Protein 3R4A (pdb70)

Solvent-accessible surface area: 7017 Å² total; per-residue (Å²): 95,89,54,26,48,8,61,114,58,0,22,59,5,50,143,62,0,12,41,6,41,168,70,0,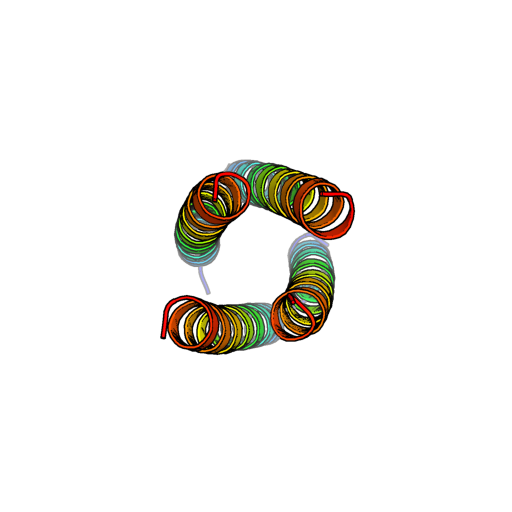58,72,29,223,87,75,49,48,25,0,128,122,30,6,44,23,0,100,145,28,13,46,30,0,102,190,31,12,60,40,27,153,153,99,67,91,60,23,32,1,53,107,56,0,19,54,4,50,134,79,0,25,58,11,36,165,75,0,12,59,52,92,133,122,64,89,47,50,22,0,95,116,26,4,42,31,1,94,152,35,7,53,32,0,146,192,50,10,64,47,38,178,183

Sequence (117 aa):
GELAAIKQELAAIKKELAAIKWELAAIKGELAAIKQELAAIKKELAAIKWELAAIKQGGELAAIKQELAAIKKELAAIKWELAAIKQGGELAAIKQELAAIKKELAAIKWELAAIKQ

Secondary structure (DSSP, 8-state):
-HHHHHHHHHHHHHHHHHHHHHHHHT--/-HHHHHHHHHHHHHHHHHHHHHHHHHHHH-/--HHHHHHHHHHHHHHHHHHHHHHHHHH--/--HHHHHHHHHHHHHHHHHHHHHHHHHH-

Structure (mmCIF, N/CA/C/O backbone):
data_3R4A
#
_entry.id   3R4A
#
_cell.length_a   44.730
_cell.length_b   50.900
_cell.length_c   103.060
_cell.angle_alpha   90.000
_cell.angle_beta   90.000
_cell.angle_gamma   90.000
#
_symmetry.space_group_name_H-M   'I 2 2 2'
#
loop_
_entity.id
_entity.type
_entity.pdbx_description
1 polymer 'coiled coil helix CC-tet'
2 water water
#
loop_
_atom_site.group_PDB
_atom_site.id
_atom_site.type_symbol
_atom_site.label_atom_id
_atom_site.label_alt_id
_atom_site.label_comp_id
_atom_site.label_asym_id
_atom_site.label_entity_id
_atom_site.label_seq_id
_atom_site.pdbx_PDB_ins_code
_atom_site.Cartn_x
_atom_site.Cartn_y
_atom_site.Cartn_z
_atom_site.occupancy
_atom_site.B_iso_or_equiv
_atom_site.auth_seq_id
_atom_site.auth_comp_id
_atom_site.auth_asym_id
_atom_site.auth_atom_id
_atom_site.pdbx_PDB_model_num
ATOM 1 N N . GLY A 1 2 ? 3.795 -44.908 -14.360 1.00 32.19 1 GLY A N 1
ATOM 2 C CA . GLY A 1 2 ? 2.954 -44.599 -13.201 1.00 33.46 1 GLY A CA 1
ATOM 3 C C . GLY A 1 2 ? 1.929 -43.495 -13.449 1.00 30.71 1 GLY A C 1
ATOM 4 O O . GLY A 1 2 ? 1.791 -42.541 -12.666 1.00 23.28 1 GLY A O 1
ATOM 5 N N . GLU A 1 3 ? 1.180 -43.647 -14.534 1.00 23.57 2 GLU A N 1
ATOM 6 C CA . GLU A 1 3 ? 0.307 -42.585 -15.035 1.00 28.53 2 GLU A CA 1
ATOM 7 C C . GLU A 1 3 ? -0.864 -42.244 -14.126 1.00 24.31 2 GLU A C 1
ATOM 8 O O . GLU A 1 3 ? -1.252 -41.083 -14.037 1.00 25.77 2 GLU A O 1
ATOM 14 N N . LEU A 1 4 ? -1.458 -43.249 -13.493 1.00 24.20 3 LEU A N 1
ATOM 15 C CA . LEU A 1 4 ? -2.651 -43.008 -12.686 1.00 26.94 3 LEU A CA 1
ATOM 16 C C . LEU A 1 4 ? -2.297 -42.126 -11.505 1.00 22.69 3 LEU A C 1
ATOM 17 O O . LE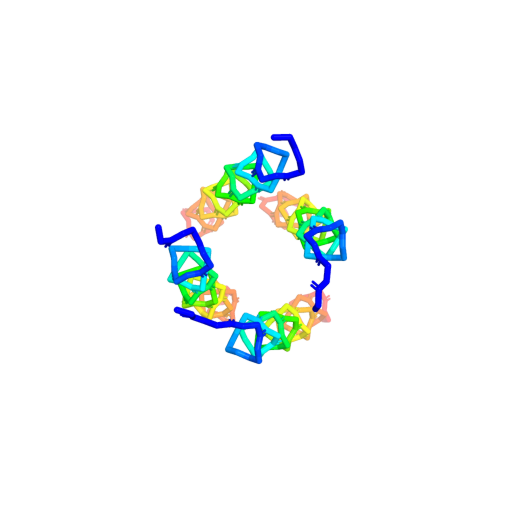U A 1 4 ? -3.011 -41.167 -11.201 1.00 22.09 3 LEU A O 1
ATOM 22 N N . ALA A 1 5 ? -1.195 -42.461 -10.839 1.00 26.07 4 ALA A N 1
ATOM 23 C CA . ALA A 1 5 ? -0.708 -41.662 -9.719 1.00 26.19 4 ALA A CA 1
ATOM 24 C C . ALA A 1 5 ? -0.443 -40.219 -10.156 1.00 21.94 4 ALA A C 1
ATOM 25 O O . ALA A 1 5 ? -0.769 -39.273 -9.427 1.00 20.29 4 ALA A O 1
ATOM 27 N N . ALA A 1 6 ? 0.141 -40.056 -11.347 1.00 20.77 5 ALA A N 1
ATOM 28 C CA . ALA A 1 6 ? 0.493 -38.732 -11.860 1.00 22.97 5 ALA A CA 1
ATOM 29 C C . ALA A 1 6 ? -0.752 -37.912 -12.157 1.00 20.47 5 ALA A C 1
ATOM 30 O O . ALA A 1 6 ? -0.813 -36.717 -11.857 1.00 23.05 5 ALA A O 1
ATOM 32 N N . ILE A 1 7 ? -1.748 -38.556 -12.749 1.00 20.09 6 ILE A N 1
ATOM 33 C CA . ILE A 1 7 ? -3.031 -37.907 -12.964 1.00 20.66 6 ILE A CA 1
ATOM 34 C C . ILE A 1 7 ? -3.634 -37.510 -11.602 1.00 17.40 6 ILE A C 1
ATOM 35 O O . ILE A 1 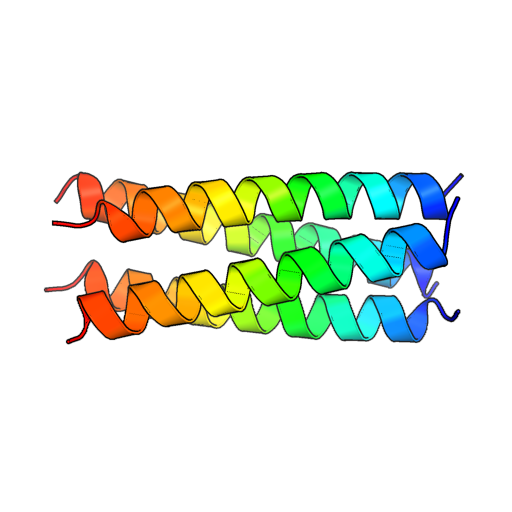7 ? -4.077 -36.382 -11.423 1.00 19.88 6 ILE A O 1
ATOM 40 N N . LYS A 1 8 ? -3.635 -38.428 -10.642 1.00 18.93 7 LYS A N 1
ATOM 41 C CA . LYS A 1 8 ? -4.152 -38.122 -9.302 1.00 19.16 7 LYS A CA 1
ATOM 42 C C . LYS A 1 8 ? -3.497 -36.855 -8.735 1.00 21.05 7 LYS A C 1
ATOM 43 O O . LYS A 1 8 ? -4.182 -35.962 -8.237 1.00 19.65 7 LYS A O 1
ATOM 49 N N . GLN A 1 9 ? -2.170 -36.778 -8.819 1.00 20.88 8 GLN A N 1
ATOM 50 C CA . GLN A 1 9 ? -1.435 -35.604 -8.336 1.00 21.86 8 GLN A CA 1
ATOM 51 C C . GLN A 1 9 ? -1.777 -34.323 -9.101 1.00 20.38 8 GLN A C 1
ATOM 52 O O . GLN A 1 9 ? -1.890 -33.254 -8.508 1.00 22.09 8 GLN A O 1
ATOM 58 N N . GLU A 1 10 ? -1.932 -34.419 -10.418 1.00 22.76 9 GLU A N 1
ATOM 59 C CA . GLU A 1 10 ? -2.335 -33.248 -11.192 1.00 22.84 9 GLU A CA 1
ATOM 60 C C . GLU A 1 10 ? -3.712 -32.763 -10.706 1.00 19.43 9 GLU A C 1
ATOM 61 O O . GLU A 1 10 ? -3.952 -31.565 -10.547 1.00 18.59 9 GLU A O 1
ATOM 67 N N . LEU A 1 11 ? -4.601 -33.707 -10.439 1.00 15.96 10 LEU A N 1
ATOM 68 C CA . LEU A 1 11 ? -5.959 -33.364 -10.018 1.00 19.51 10 LEU A CA 1
ATOM 69 C C . LEU A 1 11 ? -5.968 -32.702 -8.640 1.00 20.91 10 LEU A C 1
ATOM 70 O O . LEU A 1 11 ? -6.697 -31.723 -8.412 1.00 18.65 10 LEU A O 1
ATOM 75 N N . ALA A 1 12 ? -5.151 -33.224 -7.729 1.00 21.35 11 ALA A N 1
ATOM 76 C CA . ALA A 1 12 ? -5.066 -32.666 -6.380 1.00 20.01 11 ALA A CA 1
ATOM 77 C C . ALA A 1 12 ? -4.611 -31.207 -6.435 1.00 19.79 11 ALA A C 1
ATOM 78 O O . ALA A 1 12 ? -5.110 -30.356 -5.688 1.00 20.35 11 ALA A O 1
ATOM 80 N N . ALA A 1 13 ? -3.659 -30.925 -7.321 1.00 16.22 12 ALA A N 1
ATOM 81 C CA . ALA A 1 13 ? -3.137 -29.573 -7.479 1.00 22.91 12 ALA A CA 1
ATOM 82 C C . ALA A 1 13 ? -4.181 -28.633 -8.086 1.00 20.17 12 ALA A C 1
ATOM 83 O O . ALA A 1 13 ? -4.266 -27.456 -7.727 1.00 19.10 12 ALA A O 1
ATOM 85 N N . ILE A 1 14 ? -4.955 -29.154 -9.027 1.00 18.60 13 ILE A N 1
ATOM 86 C CA . ILE A 1 14 ? -6.042 -28.391 -9.638 1.00 18.66 13 ILE A CA 1
ATOM 87 C C . ILE A 1 14 ? -7.104 -28.082 -8.582 1.00 20.46 13 ILE A C 1
ATOM 88 O O . ILE A 1 14 ? -7.633 -26.968 -8.512 1.00 18.75 13 ILE A O 1
ATOM 93 N N . LYS A 1 15 ? -7.395 -29.076 -7.751 1.00 18.10 14 LYS A N 1
ATOM 94 C CA . LYS A 1 15 ? -8.300 -28.911 -6.617 1.00 16.84 14 LYS A CA 1
ATOM 95 C C . LYS A 1 15 ? -7.851 -27.759 -5.714 1.00 18.09 14 LYS A C 1
ATOM 96 O O . LYS A 1 15 ? -8.631 -26.861 -5.404 1.00 20.73 14 LYS A O 1
ATOM 102 N N . LYS A 1 16 ? -6.589 -27.778 -5.301 1.00 16.90 15 LYS A N 1
ATOM 103 C CA . LYS A 1 16 ? -6.059 -26.735 -4.418 1.00 17.64 15 LYS A CA 1
ATOM 104 C C . LYS A 1 16 ? -6.068 -25.341 -5.047 1.00 22.71 15 LYS A C 1
ATOM 105 O O . LYS A 1 16 ? -6.240 -24.347 -4.343 1.00 21.53 15 LYS A O 1
ATOM 111 N N . GLU A 1 17 ? -5.878 -25.270 -6.363 1.00 20.61 16 GLU A N 1
ATOM 112 C CA . GLU A 1 17 ? -5.929 -23.997 -7.079 1.00 23.32 16 GLU A CA 1
ATOM 113 C C . GLU A 1 17 ? -7.354 -23.476 -7.145 1.00 21.72 16 GLU A C 1
ATOM 114 O O . GLU A 1 17 ? -7.583 -22.267 -7.090 1.00 25.12 16 GLU A O 1
ATOM 120 N N . LEU A 1 18 ? -8.317 -24.384 -7.277 1.00 19.58 17 LEU A N 1
ATOM 121 C CA . LEU A 1 18 ? -9.719 -23.980 -7.290 1.00 21.04 17 LEU A CA 1
ATOM 122 C C . LEU A 1 18 ? -10.149 -23.396 -5.949 1.00 19.60 17 LEU A C 1
ATOM 123 O O . LEU A 1 18 ? -10.912 -22.429 -5.906 1.00 20.07 17 LEU A O 1
ATOM 128 N N . ALA A 1 19 ? -9.674 -23.996 -4.859 1.00 19.08 18 ALA A N 1
ATOM 129 C CA . ALA A 1 19 ? -9.973 -23.475 -3.532 1.00 19.80 18 ALA A CA 1
ATOM 130 C C . ALA A 1 19 ? -9.364 -22.076 -3.379 1.00 18.78 18 ALA A C 1
ATOM 131 O O . ALA A 1 19 ? -9.969 -21.192 -2.775 1.00 21.13 18 ALA A O 1
ATOM 133 N N . ALA A 1 20 ? -8.186 -21.860 -3.952 1.00 17.88 19 ALA A N 1
ATOM 134 C CA . ALA A 1 20 ? -7.511 -20.569 -3.796 1.00 21.45 19 ALA A CA 1
ATOM 135 C C . ALA A 1 20 ? -8.227 -19.480 -4.588 1.00 23.88 19 ALA A C 1
ATOM 136 O O . ALA A 1 20 ? -8.332 -18.323 -4.146 1.00 20.67 19 ALA A O 1
ATOM 138 N N . ILE A 1 21 ? -8.719 -19.871 -5.761 1.00 23.45 20 ILE A N 1
ATOM 139 C CA . ILE A 1 21 ? -9.537 -19.018 -6.619 1.00 21.89 20 ILE A CA 1
ATOM 140 C C . ILE A 1 21 ? -10.863 -18.687 -5.959 1.00 23.06 20 ILE A C 1
ATOM 141 O O . ILE A 1 21 ? -11.354 -17.562 -6.063 1.00 24.04 20 ILE A O 1
ATOM 146 N N . LYS A 1 22 ? -11.448 -19.692 -5.308 1.00 23.10 21 LYS A N 1
ATOM 147 C CA . LYS A 1 22 ? -12.691 -19.539 -4.557 1.00 20.00 21 LYS A CA 1
ATOM 148 C C . LYS A 1 22 ? -12.505 -18.524 -3.418 1.00 25.27 21 LYS A C 1
ATOM 149 O O . LYS A 1 22 ? -13.356 -17.667 -3.207 1.00 21.13 21 LYS A O 1
ATOM 155 N N . TRP A 1 23 ? -11.389 -18.619 -2.688 1.00 21.33 22 TRP A N 1
ATOM 156 C CA . TRP A 1 23 ? -11.136 -17.688 -1.588 1.00 23.41 22 TRP A CA 1
ATOM 157 C C . TRP A 1 23 ? -10.952 -16.267 -2.115 1.00 24.71 22 TRP A C 1
ATOM 158 O O . TRP A 1 23 ? -11.456 -15.314 -1.521 1.00 23.27 22 TRP A O 1
ATOM 169 N N . GLU A 1 24 ? -10.226 -16.130 -3.225 1.00 20.60 23 GLU A N 1
ATOM 170 C CA . GLU A 1 24 ? -10.011 -14.821 -3.842 1.00 25.28 23 GLU A CA 1
ATOM 171 C C . GLU A 1 24 ? -11.340 -14.210 -4.268 1.00 29.28 23 GLU A C 1
ATOM 172 O O . GLU A 1 24 ? -11.624 -13.044 -3.979 1.00 31.62 23 GLU A O 1
ATOM 178 N N . LEU A 1 25 ? -12.144 -15.010 -4.963 1.00 31.80 24 LEU A N 1
ATOM 179 C CA . LEU A 1 25 ? -13.485 -14.617 -5.392 1.00 32.48 24 LEU A CA 1
ATOM 180 C C . LEU A 1 25 ? -14.299 -14.018 -4.259 1.00 34.73 24 LEU A C 1
ATOM 181 O O . LEU A 1 25 ? -14.861 -12.928 -4.395 1.00 35.12 24 LEU A O 1
ATOM 186 N N . ALA A 1 26 ? -14.365 -14.733 -3.141 1.00 32.34 25 ALA A N 1
ATOM 187 C CA . ALA A 1 26 ? -15.130 -14.273 -1.987 1.00 33.80 25 ALA A CA 1
ATOM 188 C C . ALA A 1 26 ? -14.644 -12.910 -1.470 1.00 32.47 25 ALA A C 1
ATOM 189 O O . ALA A 1 26 ? -15.401 -12.172 -0.837 1.00 37.10 25 ALA A O 1
ATOM 191 N N . ALA A 1 27 ? -13.389 -12.573 -1.751 1.00 35.80 26 ALA A N 1
ATOM 192 C CA . ALA A 1 27 ? -12.804 -11.325 -1.261 1.00 39.15 26 ALA A CA 1
ATOM 193 C C . ALA A 1 27 ? -13.142 -10.130 -2.154 1.00 40.71 26 ALA A C 1
ATOM 194 O O . ALA A 1 27 ? -12.851 -8.989 -1.810 1.00 45.63 26 ALA A O 1
ATOM 196 N N . ILE A 1 28 ? -13.774 -10.401 -3.292 1.00 41.80 27 ILE A N 1
ATOM 197 C CA . ILE A 1 28 ? -14.057 -9.369 -4.292 1.00 43.39 27 ILE A CA 1
ATOM 198 C C . ILE A 1 28 ? -14.989 -8.262 -3.781 1.00 51.03 27 ILE A C 1
ATOM 199 O O . ILE A 1 28 ? -16.096 -8.532 -3.302 1.00 52.03 27 ILE A O 1
ATOM 204 N N . LYS A 1 29 ? -14.509 -7.020 -3.888 1.00 55.35 28 LYS A N 1
ATOM 205 C CA . LYS A 1 29 ? -15.175 -5.822 -3.357 1.00 56.71 28 LYS A CA 1
ATOM 206 C C . LYS A 1 29 ? -15.273 -5.823 -1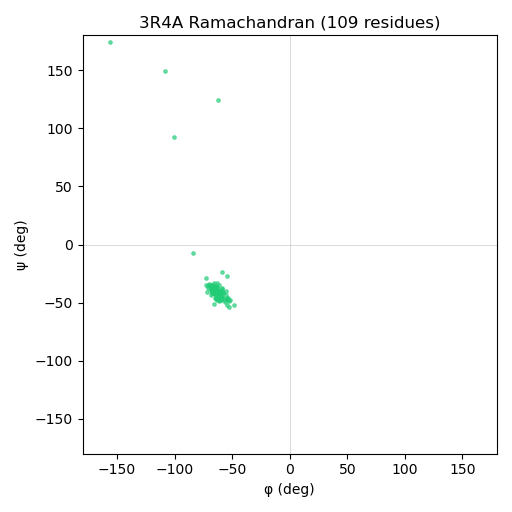.823 1.00 63.81 28 LYS A C 1
ATOM 207 O O . LYS A 1 29 ? -14.318 -5.468 -1.120 1.00 53.80 28 LYS A O 1
ATOM 213 N N . GLY B 1 2 ? -2.807 -42.484 -26.041 1.00 31.64 1 GLY B N 1
ATOM 214 C CA . GLY B 1 2 ? -4.108 -42.616 -26.693 1.00 33.63 1 GLY B CA 1
ATOM 215 C C . GLY B 1 2 ? -5.174 -41.841 -25.928 1.00 32.87 1 GLY B C 1
ATOM 216 O O . GLY B 1 2 ? -5.280 -40.623 -26.068 1.00 30.84 1 GLY B O 1
ATOM 217 N N . GLU B 1 3 ? -5.966 -42.542 -25.119 1.00 33.61 2 GLU B N 1
ATOM 218 C CA . GLU B 1 3 ? -6.836 -41.874 -24.157 1.00 34.02 2 GLU B CA 1
ATOM 219 C C . GLU B 1 3 ? -5.974 -41.118 -23.137 1.00 34.64 2 GLU B C 1
ATOM 220 O O . GLU B 1 3 ? -6.328 -40.023 -22.681 1.00 29.03 2 GLU B O 1
ATOM 226 N N . LEU B 1 4 ? -4.832 -41.707 -22.795 1.00 29.15 3 LEU B N 1
ATOM 227 C CA . LEU B 1 4 ? -3.925 -41.092 -21.836 1.00 32.56 3 LEU B CA 1
ATOM 228 C C . LEU B 1 4 ? -3.446 -39.746 -22.375 1.00 34.71 3 LEU B C 1
ATOM 229 O O . LEU B 1 4 ? -3.419 -38.751 -21.646 1.00 26.75 3 LEU B O 1
ATOM 234 N N . ALA B 1 5 ? -3.102 -39.720 -23.662 1.00 28.71 4 ALA B N 1
ATOM 235 C CA . ALA B 1 5 ? -2.611 -38.505 -24.315 1.00 31.46 4 ALA B CA 1
ATOM 236 C C . ALA B 1 5 ? -3.678 -37.411 -24.384 1.00 30.98 4 ALA B C 1
ATOM 237 O O . ALA B 1 5 ? -3.361 -36.219 -24.327 1.00 33.27 4 ALA B O 1
ATOM 239 N N . ALA B 1 6 ? -4.938 -37.820 -24.525 1.00 30.62 5 ALA B N 1
ATOM 240 C CA . ALA B 1 6 ? -6.055 -36.881 -24.535 1.00 30.59 5 ALA B CA 1
ATOM 241 C C . ALA B 1 6 ? -6.285 -36.310 -23.129 1.00 29.00 5 ALA B C 1
ATOM 242 O O . ALA B 1 6 ? -6.562 -35.117 -22.962 1.00 28.80 5 ALA B O 1
ATOM 244 N N . ILE B 1 7 ? -6.174 -37.175 -22.128 1.00 25.96 6 ILE B N 1
ATOM 245 C CA . ILE B 1 7 ? -6.267 -36.758 -20.727 1.00 29.91 6 ILE B CA 1
ATOM 246 C C . ILE B 1 7 ? -5.267 -35.644 -20.448 1.00 26.39 6 ILE B C 1
ATOM 247 O O . ILE B 1 7 ? -5.614 -34.628 -19.855 1.00 31.78 6 ILE B O 1
ATOM 252 N N . LYS B 1 8 ? -4.031 -35.833 -20.901 1.00 28.57 7 LYS B N 1
ATOM 253 C CA . LYS B 1 8 ? -2.969 -34.846 -20.717 1.00 28.48 7 LYS B CA 1
ATOM 254 C C . LYS B 1 8 ? -3.299 -33.522 -21.395 1.00 30.87 7 LYS B C 1
ATOM 255 O O . LYS B 1 8 ? -2.924 -32.451 -20.900 1.00 31.22 7 LYS B O 1
ATOM 261 N N . GLN B 1 9 ? -3.981 -33.607 -22.538 1.00 29.27 8 GLN B N 1
ATOM 262 C CA . GLN B 1 9 ? -4.417 -32.428 -23.282 1.00 29.48 8 GLN B CA 1
ATOM 263 C C . GLN B 1 9 ? -5.481 -31.654 -22.521 1.00 25.22 8 GLN B C 1
ATOM 264 O O . GLN B 1 9 ? -5.493 -30.422 -22.544 1.00 28.46 8 GLN B O 1
ATOM 270 N N . GLU B 1 10 ? -6.404 -32.377 -21.890 1.00 27.33 9 GLU B N 1
ATOM 271 C CA . GLU B 1 10 ? -7.431 -31.734 -21.067 1.00 29.21 9 GLU B CA 1
ATOM 272 C C . GLU B 1 10 ? -6.791 -31.127 -19.815 1.00 23.96 9 GLU B C 1
ATOM 273 O O . GLU B 1 10 ? -7.123 -30.007 -19.426 1.00 28.83 9 GLU B O 1
ATOM 279 N N . LEU B 1 11 ? -5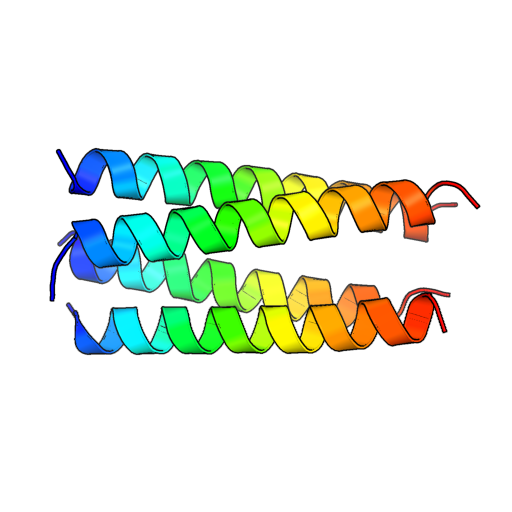.886 -31.868 -19.179 1.00 22.98 10 LEU B N 1
ATOM 280 C CA . LEU B 1 11 ? -5.179 -31.351 -17.998 1.00 24.10 10 LEU B CA 1
ATOM 281 C C . LEU B 1 11 ? -4.490 -30.022 -18.306 1.00 25.92 10 LEU B C 1
ATOM 282 O O . LEU B 1 11 ? -4.590 -29.063 -17.531 1.00 23.79 10 LEU B O 1
ATOM 287 N N . ALA B 1 12 ? -3.807 -29.972 -19.451 1.00 28.91 11 ALA B N 1
ATOM 288 C CA . ALA B 1 12 ? -3.131 -28.761 -19.914 1.00 25.67 11 ALA B CA 1
ATOM 289 C C . ALA B 1 12 ? -4.113 -27.634 -20.215 1.00 26.14 11 ALA B C 1
ATOM 290 O O . ALA B 1 12 ? -3.829 -26.466 -19.933 1.00 26.17 11 ALA B O 1
ATOM 292 N N . ALA B 1 13 ? -5.257 -27.980 -20.807 1.00 26.36 12 ALA B N 1
ATOM 293 C CA . ALA B 1 13 ? -6.273 -26.981 -21.150 1.00 30.32 12 ALA B CA 1
ATOM 294 C C . ALA B 1 13 ? -6.927 -26.417 -19.883 1.00 25.68 12 ALA B C 1
ATOM 295 O O . ALA B 1 13 ? -7.253 -25.229 -19.811 1.00 23.97 12 ALA B O 1
ATOM 297 N N . ILE B 1 14 ? -7.106 -27.272 -18.883 1.00 25.27 13 ILE B N 1
ATOM 298 C CA . ILE B 1 14 ? -7.631 -26.830 -17.596 1.00 25.18 13 ILE B CA 1
ATOM 299 C C . ILE B 1 14 ? -6.680 -25.818 -16.954 1.00 23.49 13 ILE B C 1
ATOM 300 O O . ILE B 1 14 ? -7.110 -24.770 -16.465 1.00 22.38 13 ILE B O 1
ATOM 305 N N . LYS B 1 15 ? -5.383 -26.123 -16.976 1.00 28.65 14 LYS B N 1
ATOM 306 C CA . LYS B 1 15 ? -4.371 -25.203 -16.442 1.00 26.45 14 LYS B CA 1
ATOM 307 C C . LYS B 1 15 ? -4.392 -23.841 -17.136 1.00 24.21 14 LYS B C 1
ATOM 308 O O . LYS B 1 15 ? -4.197 -22.809 -16.487 1.00 23.98 14 LYS B O 1
ATOM 314 N N . LYS B 1 16 ? -4.614 -23.845 -18.450 1.00 23.96 15 LYS B N 1
ATOM 315 C CA . LYS B 1 16 ? -4.768 -22.607 -19.216 1.00 27.70 15 LYS B CA 1
ATOM 316 C C . LYS B 1 16 ? -5.969 -21.802 -18.730 1.00 24.45 15 LYS B C 1
ATOM 317 O O . LYS B 1 16 ? -5.874 -20.581 -18.575 1.00 24.02 15 LYS B O 1
ATOM 323 N N . GLU B 1 17 ? -7.102 -22.471 -18.510 1.00 23.17 16 GLU B N 1
ATOM 324 C CA . GLU B 1 17 ? -8.283 -21.770 -17.991 1.00 21.84 16 GLU B CA 1
ATOM 325 C C . GLU B 1 17 ? -8.012 -21.229 -16.582 1.00 23.09 16 GLU B C 1
ATOM 326 O O . GLU B 1 17 ? -8.412 -20.115 -16.259 1.00 21.16 16 GLU B O 1
ATOM 332 N N . LEU B 1 18 ? -7.334 -22.016 -15.747 1.00 24.32 17 LEU B N 1
ATOM 333 C CA . LEU B 1 18 ? -7.014 -21.565 -14.388 1.00 24.54 17 LEU B CA 1
ATOM 334 C C . LEU B 1 18 ? -6.163 -20.298 -14.406 1.00 24.51 17 LEU B C 1
ATOM 335 O O . LEU B 1 18 ? -6.435 -19.354 -13.660 1.00 22.83 17 LEU B O 1
ATOM 340 N N . ALA B 1 19 ? -5.134 -20.280 -15.257 1.00 22.96 18 ALA B N 1
ATOM 341 C CA . ALA B 1 19 ? -4.288 -19.099 -15.410 1.00 22.67 18 ALA B CA 1
ATOM 342 C C . ALA B 1 19 ? -5.093 -17.891 -15.896 1.00 23.44 18 ALA B C 1
ATOM 343 O O . ALA B 1 19 ? -4.897 -16.769 -15.423 1.00 23.65 18 ALA B O 1
ATOM 345 N N . ALA B 1 20 ? -6.002 -18.129 -16.838 1.00 20.17 19 ALA B N 1
ATOM 346 C CA . ALA B 1 20 ? -6.864 -17.073 -17.355 1.00 26.75 19 ALA B CA 1
ATOM 347 C C . ALA B 1 20 ? -7.672 -16.468 -16.216 1.00 24.71 19 ALA B C 1
ATOM 348 O O . ALA B 1 20 ? -7.792 -15.246 -16.089 1.00 19.41 19 ALA B O 1
ATOM 350 N N . ILE B 1 21 ? -8.217 -17.341 -15.380 1.00 21.25 20 ILE B N 1
ATOM 351 C CA . ILE B 1 21 ? -9.003 -16.915 -14.229 1.00 23.14 20 ILE B CA 1
ATOM 352 C C . ILE B 1 21 ? -8.152 -16.105 -13.243 1.00 20.16 20 ILE B C 1
ATOM 353 O O . ILE B 1 21 ? -8.569 -15.037 -12.787 1.00 20.42 20 ILE B O 1
ATOM 358 N N . LYS B 1 22 ? -6.951 -16.587 -12.939 1.00 23.93 21 LYS B N 1
ATOM 359 C CA . LYS B 1 22 ? -6.046 -15.842 -12.051 1.00 24.55 21 LYS B CA 1
ATOM 360 C C . LYS B 1 22 ? -5.771 -14.444 -12.621 1.00 22.40 21 LYS B C 1
ATOM 361 O O . LYS B 1 22 ? -5.758 -13.450 -11.890 1.00 20.60 21 LYS B O 1
ATOM 367 N N . TRP B 1 23 ? -5.574 -14.358 -13.932 1.00 20.73 22 TRP B N 1
ATOM 368 C CA . TRP B 1 23 ? -5.309 -13.056 -14.549 1.00 21.91 22 TRP B CA 1
ATOM 369 C C . TRP B 1 23 ? -6.534 -12.134 -14.546 1.00 23.67 22 TRP B C 1
ATOM 370 O O . TRP B 1 23 ? -6.392 -10.919 -14.400 1.00 25.68 22 TRP B O 1
ATOM 381 N N . GLU B 1 24 ? -7.736 -12.695 -14.690 1.00 20.16 23 GLU B N 1
ATOM 382 C CA . GLU B 1 24 ? -8.939 -11.870 -14.571 1.00 22.24 23 GLU B CA 1
ATOM 383 C C . GLU B 1 24 ? -9.090 -11.345 -13.142 1.00 21.32 23 GLU B C 1
ATOM 384 O O . GLU B 1 24 ? -9.426 -10.180 -12.940 1.00 22.55 23 GLU B O 1
ATOM 390 N N . LEU B 1 25 ? -8.831 -12.204 -12.152 1.00 24.96 24 LEU B N 1
ATOM 391 C CA . LEU B 1 25 ? -8.932 -11.812 -10.745 1.00 24.24 24 LEU B CA 1
ATOM 392 C C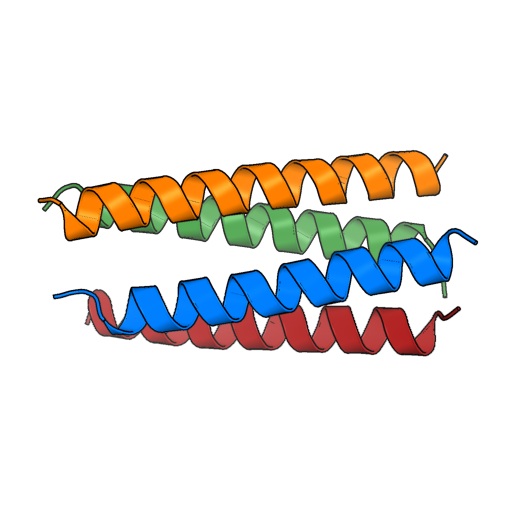 . LEU B 1 25 ? -7.936 -10.719 -10.383 1.00 24.59 24 LEU B C 1
ATOM 393 O O . LEU B 1 25 ? -8.228 -9.841 -9.565 1.00 23.87 24 LEU B O 1
ATOM 398 N N . ALA B 1 26 ? -6.746 -10.792 -10.972 1.00 23.97 25 ALA B N 1
ATOM 399 C CA . ALA B 1 26 ? -5.711 -9.802 -10.702 1.00 24.00 25 ALA B CA 1
ATOM 400 C C . ALA B 1 26 ? -6.114 -8.440 -11.261 1.00 24.96 25 ALA B C 1
ATOM 401 O O . ALA B 1 26 ? -5.901 -7.407 -10.616 1.00 25.10 25 ALA B O 1
ATOM 403 N N . ALA B 1 27 ? -6.710 -8.445 -12.451 1.00 22.72 26 ALA B N 1
ATOM 404 C CA . ALA B 1 27 ? -7.228 -7.219 -13.056 1.00 27.43 26 ALA B CA 1
ATOM 405 C C . ALA B 1 27 ? -8.362 -6.633 -12.218 1.00 32.14 26 ALA B C 1
ATOM 406 O O . ALA B 1 27 ? -8.404 -5.423 -11.970 1.00 31.87 26 ALA B O 1
ATOM 408 N N . ILE B 1 28 ? -9.280 -7.492 -11.784 1.00 28.16 27 ILE B N 1
ATOM 409 C CA . ILE B 1 28 ? -10.410 -7.035 -10.977 1.00 29.56 27 ILE B CA 1
ATOM 410 C C . ILE B 1 28 ? -9.921 -6.372 -9.695 1.00 32.86 27 ILE B C 1
ATOM 411 O O . ILE B 1 28 ? -10.361 -5.279 -9.348 1.00 33.63 27 ILE B O 1
ATOM 416 N N . LYS B 1 29 ? -8.999 -7.031 -9.002 1.00 32.58 28 LYS B N 1
ATOM 417 C CA . LYS B 1 29 ? -8.434 -6.478 -7.780 1.00 33.20 28 LYS B CA 1
ATOM 418 C C . LYS B 1 29 ? -7.773 -5.127 -8.056 1.00 39.89 28 LYS B C 1
ATOM 419 O O . LYS B 1 29 ? -7.849 -4.206 -7.241 1.00 46.76 28 LYS B O 1
ATOM 425 N N . GLN B 1 30 ? -7.140 -5.018 -9.218 1.00 38.13 29 GLN B N 1
ATOM 426 C CA . GLN B 1 30 ? -6.373 -3.834 -9.606 1.00 40.29 29 GLN B CA 1
ATOM 427 C C . GLN B 1 30 ? -7.242 -2.616 -9.948 1.00 45.49 29 GLN B C 1
ATOM 428 O O . GLN B 1 30 ? -6.850 -1.477 -9.694 1.00 48.61 29 GLN B O 1
ATOM 434 N N . GLY B 1 31 ? -8.411 -2.856 -10.540 1.00 44.79 30 GLY B N 1
ATOM 435 C CA . GLY B 1 31 ? -9.343 -1.785 -10.850 1.00 45.78 30 GLY B CA 1
ATOM 436 C C . GLY B 1 31 ? -10.532 -1.738 -9.903 1.00 41.61 30 GLY B C 1
ATOM 437 O O . GLY B 1 31 ? -10.381 -1.828 -8.680 1.00 46.57 30 GLY B O 1
ATOM 438 N N . GLY C 1 2 ? -12.754 -46.142 -13.505 1.00 50.00 1 GLY C N 1
ATOM 439 C CA . GLY C 1 2 ? -12.417 -47.393 -14.160 1.00 52.82 1 GLY C CA 1
ATOM 440 C C . GLY C 1 2 ? -11.812 -47.204 -15.540 1.00 55.39 1 GLY C C 1
ATOM 441 O O . GLY C 1 2 ? -10.803 -47.828 -15.880 1.00 62.26 1 GLY C O 1
ATOM 442 N N . GLU C 1 3 ? -12.427 -46.341 -16.345 1.00 50.29 2 GLU C N 1
ATOM 443 C CA . GLU C 1 3 ? -11.945 -46.102 -17.701 1.00 47.13 2 GLU C CA 1
ATOM 444 C C . GLU C 1 3 ? -11.300 -44.718 -17.843 1.00 44.97 2 GLU C C 1
ATOM 445 O O . GLU C 1 3 ? -11.679 -43.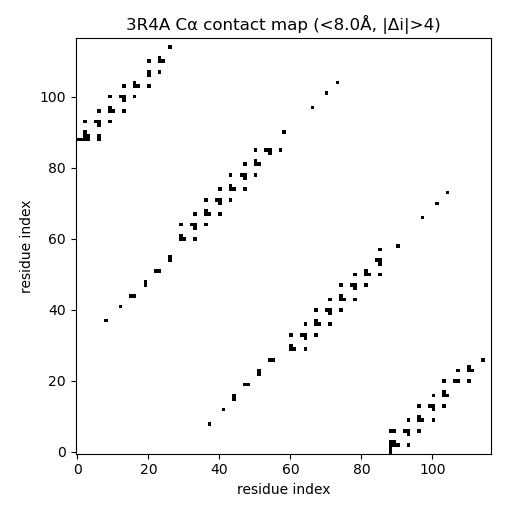756 -17.156 1.00 38.72 2 GLU C O 1
ATOM 451 N N . LEU C 1 4 ? -10.320 -44.635 -18.739 1.00 32.38 3 LEU C N 1
ATOM 452 C CA . LEU C 1 4 ? -9.629 -43.385 -19.019 1.00 37.67 3 LEU C CA 1
ATOM 453 C C . LEU C 1 4 ? -10.528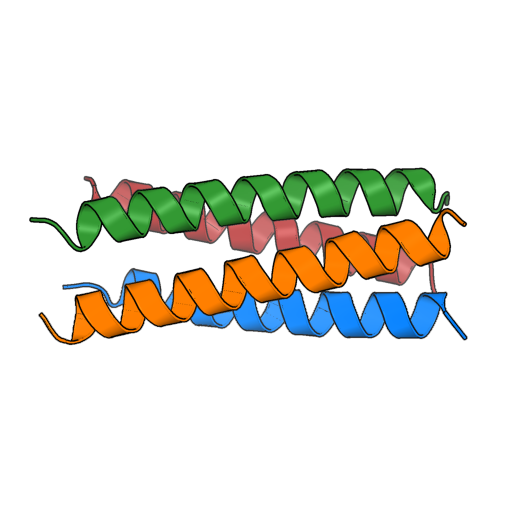 -42.439 -19.800 1.00 36.06 3 LEU C C 1
ATOM 454 O O . LEU C 1 4 ? -10.378 -41.216 -19.711 1.00 34.49 3 LEU C O 1
ATOM 459 N N . ALA C 1 5 ? -11.450 -42.998 -20.582 1.00 34.47 4 ALA C N 1
ATOM 460 C CA . ALA C 1 5 ? -12.381 -42.168 -21.342 1.00 37.42 4 ALA C CA 1
ATOM 461 C C . ALA C 1 5 ? -13.306 -41.402 -20.402 1.00 31.55 4 ALA C C 1
ATOM 462 O O . ALA C 1 5 ? -13.638 -40.253 -20.668 1.00 31.98 4 ALA C O 1
ATOM 464 N N . ALA C 1 6 ? -13.707 -42.037 -19.302 1.00 34.77 5 ALA C N 1
ATOM 465 C CA . ALA C 1 6 ? -14.551 -41.393 -18.287 1.00 36.51 5 ALA C CA 1
ATOM 466 C C . ALA C 1 6 ? -13.841 -40.215 -17.634 1.00 30.08 5 ALA C C 1
ATOM 467 O O . ALA C 1 6 ? -14.411 -39.130 -17.489 1.00 28.59 5 ALA C O 1
ATOM 469 N N . ILE C 1 7 ? -12.595 -40.444 -17.229 1.00 32.43 6 ILE C N 1
ATOM 470 C CA . ILE C 1 7 ? -11.753 -39.383 -16.684 1.00 29.21 6 ILE C CA 1
ATOM 471 C C . ILE C 1 7 ? -11.614 -38.261 -17.701 1.00 27.62 6 ILE C C 1
ATOM 472 O O . ILE C 1 7 ? -11.758 -37.085 -17.360 1.00 22.96 6 ILE C O 1
ATOM 477 N N . LYS C 1 8 ? -11.345 -38.628 -18.957 1.00 28.56 7 LYS C N 1
ATOM 478 C CA . LYS C 1 8 ? -11.176 -37.642 -20.024 1.00 25.66 7 LYS C CA 1
ATOM 479 C C . LYS C 1 8 ? -12.421 -36.769 -20.141 1.00 29.07 7 LYS C C 1
ATOM 480 O O . LYS C 1 8 ? -12.330 -35.533 -20.193 1.00 29.58 7 LYS C O 1
ATOM 486 N N . GLN C 1 9 ? -13.585 -37.416 -20.160 1.00 26.27 8 GLN C N 1
ATOM 487 C CA . GLN C 1 9 ? -14.865 -36.710 -20.235 1.00 29.23 8 GLN C CA 1
ATOM 488 C C . GLN C 1 9 ? -15.087 -35.791 -19.033 1.00 28.41 8 GLN C C 1
ATOM 489 O O . GLN C 1 9 ? -15.521 -34.643 -19.191 1.00 28.64 8 GLN C O 1
ATOM 495 N N . GLU C 1 10 ? -14.789 -36.293 -17.836 1.00 22.05 9 GLU C N 1
ATOM 496 C CA . GLU C 1 10 ? -14.917 -35.473 -16.631 1.00 22.66 9 GLU C CA 1
ATOM 497 C C . GLU C 1 10 ? -14.033 -34.229 -16.731 1.00 22.12 9 GLU C C 1
ATOM 498 O O . GLU C 1 10 ? -14.448 -33.131 -16.366 1.00 22.08 9 GLU C O 1
ATOM 504 N N . LEU C 1 11 ? -12.808 -34.406 -17.228 1.00 23.10 10 LEU C N 1
ATOM 505 C CA . LEU C 1 11 ? -11.865 -33.297 -17.355 1.00 21.45 10 LEU C CA 1
ATOM 506 C C . LEU C 1 11 ? -12.327 -32.287 -18.397 1.00 24.66 10 LEU C C 1
ATOM 507 O O . LEU C 1 11 ? -12.149 -31.083 -18.214 1.00 22.29 10 LEU C O 1
ATOM 512 N N . ALA C 1 12 ? -12.918 -32.778 -19.487 1.00 24.17 11 ALA C N 1
ATOM 513 C CA . ALA C 1 12 ? -13.454 -31.890 -20.519 1.00 28.61 11 ALA C CA 1
ATOM 514 C C . ALA C 1 12 ? -14.596 -31.047 -19.961 1.00 25.07 11 ALA C C 1
ATOM 515 O O . ALA C 1 12 ? -14.725 -29.868 -20.296 1.00 24.94 11 ALA C O 1
ATOM 517 N N . ALA C 1 13 ? -15.420 -31.652 -19.107 1.00 25.55 12 ALA C N 1
ATOM 518 C CA . ALA C 1 13 ? -16.524 -30.924 -18.479 1.00 24.80 12 ALA C CA 1
ATOM 519 C C . ALA C 1 13 ? -15.997 -29.885 -17.497 1.00 23.28 12 ALA C C 1
ATOM 520 O O . ALA C 1 13 ? -16.526 -28.781 -17.400 1.00 25.25 12 ALA C O 1
ATOM 522 N N . ILE C 1 14 ? -14.947 -30.236 -16.769 1.00 23.55 13 ILE C N 1
ATOM 523 C CA . ILE C 1 14 ? -14.338 -29.297 -15.829 1.00 21.61 13 ILE C CA 1
ATOM 524 C C . ILE C 1 14 ? -13.702 -28.117 -16.575 1.00 23.47 13 ILE C C 1
ATOM 525 O O . ILE C 1 14 ? -13.807 -26.973 -16.139 1.00 20.37 13 ILE C O 1
ATOM 530 N N . LYS C 1 15 ? -13.072 -28.393 -17.715 1.00 23.23 14 LYS C N 1
ATOM 531 C CA . LYS C 1 15 ? -12.478 -27.334 -18.543 1.00 23.33 14 LYS C CA 1
ATOM 532 C C . LYS C 1 15 ? -13.526 -26.324 -19.036 1.00 22.42 14 LYS C C 1
ATOM 533 O O . LYS C 1 15 ? -13.296 -25.110 -19.017 1.00 24.18 14 LYS C O 1
ATOM 539 N N . LYS C 1 16 ? -14.681 -26.826 -19.456 1.00 22.90 15 LYS C N 1
ATOM 540 C CA . LYS C 1 16 ? -15.785 -25.963 -19.886 1.00 27.93 15 LYS C CA 1
ATOM 541 C C . LYS C 1 16 ? -16.331 -25.115 -18.736 1.00 24.44 15 LYS C C 1
ATOM 542 O O . LYS C 1 16 ? -16.617 -23.925 -18.908 1.00 22.76 15 LYS C O 1
ATOM 548 N N . GLU C 1 17 ? -16.461 -25.729 -17.564 1.00 25.06 16 GLU C N 1
ATOM 549 C CA . GLU C 1 17 ? -16.905 -25.012 -16.379 1.00 25.02 16 GLU C CA 1
ATOM 550 C C . GLU C 1 17 ? -15.981 -23.821 -16.126 1.00 23.13 16 GLU C C 1
ATOM 551 O O . GLU C 1 17 ? -16.431 -22.688 -15.925 1.00 22.76 16 GLU C O 1
ATOM 557 N N . LEU C 1 18 ? -14.681 -24.094 -16.139 1.00 21.60 17 LEU C N 1
ATOM 558 C CA . LEU C 1 18 ? -13.666 -23.068 -15.923 1.00 20.93 17 LEU C CA 1
ATOM 559 C C . LEU C 1 18 ? -13.745 -21.945 -16.959 1.00 21.49 17 LEU C C 1
ATOM 560 O O . LEU C 1 18 ? -13.658 -20.760 -16.618 1.00 21.98 17 LEU C O 1
ATOM 565 N N . ALA C 1 19 ? -13.882 -22.322 -18.229 1.00 23.28 18 ALA C N 1
ATOM 566 C CA . ALA C 1 19 ? -14.019 -21.324 -19.290 1.00 25.09 18 ALA C CA 1
ATOM 567 C C . ALA C 1 19 ? -15.195 -20.392 -18.983 1.00 23.98 18 ALA C C 1
ATOM 568 O O . ALA C 1 19 ? -15.088 -19.168 -19.138 1.00 26.49 18 ALA C O 1
ATOM 570 N N . ALA C 1 20 ? -16.309 -20.967 -18.534 1.00 21.52 19 ALA C N 1
ATOM 571 C CA . ALA C 1 20 ? -17.492 -20.171 -18.190 1.00 24.10 19 ALA C CA 1
ATOM 572 C C . ALA C 1 20 ? -17.211 -19.233 -17.018 1.00 25.89 19 ALA C C 1
ATOM 573 O O . ALA C 1 20 ? -17.546 -18.048 -17.059 1.00 27.70 19 ALA C O 1
ATOM 575 N N . ILE C 1 21 ? -16.589 -19.760 -15.971 1.00 26.42 20 ILE C N 1
ATOM 576 C CA . ILE C 1 21 ? -16.169 -18.904 -14.869 1.00 25.28 20 ILE C CA 1
ATOM 577 C C . ILE C 1 21 ? -15.291 -17.759 -15.378 1.00 25.83 20 ILE C C 1
ATOM 578 O O . ILE C 1 21 ? -15.506 -16.592 -15.025 1.00 25.70 20 ILE C O 1
ATOM 583 N N . LYS C 1 22 ? -14.301 -18.094 -16.206 1.00 23.35 21 LYS C N 1
ATOM 584 C CA . LYS C 1 22 ? -13.407 -17.084 -16.781 1.00 23.74 21 LYS C CA 1
ATOM 585 C C . LYS C 1 22 ? -14.187 -15.954 -17.462 1.00 24.83 21 LYS C C 1
ATOM 586 O O . LYS C 1 22 ? -13.931 -14.771 -17.221 1.00 27.03 21 LYS C O 1
ATOM 592 N N . TRP C 1 23 ? -15.144 -16.324 -18.305 1.00 24.08 22 TRP C N 1
ATOM 593 C CA . TRP C 1 23 ? -15.952 -15.340 -19.022 1.00 27.29 22 TRP C CA 1
ATOM 594 C C . TRP C 1 23 ? -16.779 -14.491 -18.082 1.00 26.64 22 TRP C C 1
ATOM 595 O O . TRP C 1 23 ? -16.876 -13.275 -18.255 1.00 27.25 22 TRP C O 1
ATOM 606 N N . GLU C 1 24 ? -17.368 -15.135 -17.078 1.00 31.57 23 GLU C N 1
ATOM 607 C CA . GLU C 1 24 ? -18.160 -14.417 -16.085 1.00 28.09 23 GLU C CA 1
ATOM 608 C C . GLU C 1 24 ? -17.315 -13.379 -15.343 1.00 31.41 23 GLU C C 1
ATOM 609 O O . GLU C 1 24 ? -17.773 -12.259 -15.075 1.00 30.60 23 GLU C O 1
ATOM 615 N N . LEU C 1 25 ? -16.082 -13.755 -15.013 1.00 24.91 24 LEU C N 1
ATOM 616 C CA . LEU C 1 25 ? -15.166 -12.851 -14.328 1.00 26.02 24 LEU C CA 1
ATOM 617 C C . LEU C 1 25 ? -14.718 -11.692 -15.227 1.00 29.41 24 LEU C C 1
ATOM 618 O O . LEU C 1 25 ? -14.507 -10.575 -14.748 1.00 26.86 24 LEU C O 1
ATOM 623 N N . ALA C 1 26 ? -14.565 -11.957 -16.522 1.00 27.91 25 ALA C N 1
ATOM 624 C CA . ALA C 1 26 ? -14.206 -10.899 -17.462 1.00 29.86 25 ALA C CA 1
ATOM 625 C C . ALA C 1 26 ? -15.322 -9.858 -17.495 1.00 36.57 25 ALA C C 1
ATOM 626 O O . ALA C 1 26 ? -15.070 -8.649 -17.584 1.00 31.18 25 ALA C O 1
ATOM 628 N N . ALA C 1 27 ? -16.558 -10.341 -17.404 1.00 33.92 26 ALA C N 1
ATOM 629 C CA . ALA C 1 27 ? -17.719 -9.464 -17.411 1.00 34.18 26 ALA C CA 1
ATOM 630 C C . ALA C 1 27 ? -17.747 -8.612 -16.151 1.00 39.85 26 ALA C C 1
ATOM 631 O O . ALA C 1 27 ? -18.115 -7.435 -16.195 1.00 40.46 26 ALA C O 1
ATOM 633 N N . ILE C 1 28 ? -17.349 -9.206 -15.028 1.00 32.86 27 ILE C N 1
ATOM 634 C CA . ILE C 1 28 ? -17.285 -8.467 -13.772 1.00 31.30 27 ILE C CA 1
ATOM 635 C C . ILE C 1 28 ? -16.225 -7.382 -13.856 1.00 36.64 27 ILE C C 1
ATOM 636 O O . ILE C 1 28 ? -16.424 -6.263 -13.386 1.00 40.49 27 ILE C O 1
ATOM 641 N N . LYS C 1 29 ? -15.095 -7.727 -14.466 1.00 35.84 28 LYS C N 1
ATOM 642 C CA . LYS C 1 29 ? -13.994 -6.791 -14.661 1.00 39.09 28 LYS C CA 1
ATOM 643 C C . LYS C 1 29 ? -14.486 -5.525 -15.377 1.00 46.69 28 LYS C C 1
ATOM 644 O O . LYS C 1 29 ? -13.929 -4.442 -15.203 1.00 46.58 28 LYS C O 1
ATOM 650 N N . GLN C 1 30 ? -15.549 -5.665 -16.165 1.00 49.57 29 GLN C N 1
ATOM 651 C CA . GLN C 1 30 ? -16.180 -4.517 -16.814 1.00 48.59 29 GLN C CA 1
ATOM 652 C C . GLN C 1 30 ? -17.441 -4.068 -16.067 1.00 58.54 29 GLN C C 1
ATOM 653 O O . GLN C 1 30 ? -18.533 -4.579 -16.320 1.00 61.25 29 GLN C O 1
ATOM 659 N N . GLY C 1 31 ? -17.287 -3.114 -15.150 1.00 62.11 30 GLY C N 1
ATOM 660 C CA . GLY C 1 31 ? -18.412 -2.609 -14.381 1.00 64.46 30 GLY C CA 1
ATOM 661 C C . GLY C 1 31 ? -18.251 -1.165 -13.941 1.00 70.00 30 GLY C C 1
ATOM 662 O O . GLY C 1 31 ? -17.612 -0.880 -12.927 1.00 69.96 30 GLY C O 1
ATOM 663 N N . GLY D 1 2 ? -0.997 -45.663 -8.137 1.00 45.78 1 GLY D N 1
ATOM 664 C CA . GLY D 1 2 ? -2.439 -45.533 -8.257 1.00 42.12 1 GLY D CA 1
ATOM 665 C C . GLY D 1 2 ? -2.970 -44.194 -7.775 1.00 47.86 1 GLY D C 1
ATOM 666 O O . GLY D 1 2 ? -2.213 -43.335 -7.305 1.00 43.88 1 GLY D O 1
ATOM 667 N N . GLU D 1 3 ? -4.292 -44.044 -7.823 1.00 50.86 2 GLU D N 1
ATOM 668 C CA . GLU D 1 3 ? -5.182 -45.159 -8.136 1.00 41.12 2 GLU D CA 1
ATOM 669 C C . GLU D 1 3 ? -6.507 -44.645 -8.701 1.00 37.33 2 GLU D C 1
ATOM 670 O O . GLU D 1 3 ? -6.733 -43.433 -8.749 1.00 32.02 2 GLU D O 1
ATOM 676 N N . LEU D 1 4 ? -7.370 -45.565 -9.133 1.00 40.09 3 LEU D N 1
ATOM 677 C CA . LEU D 1 4 ? -8.667 -45.210 -9.709 1.00 40.23 3 LEU D CA 1
ATOM 678 C C . LEU D 1 4 ? -9.600 -44.560 -8.701 1.00 34.66 3 LEU D C 1
ATOM 679 O O . LEU D 1 4 ? -10.182 -43.506 -8.963 1.00 31.93 3 LEU D O 1
ATOM 684 N N . ALA D 1 5 ? -9.757 -45.219 -7.559 1.00 32.83 4 ALA D N 1
ATOM 685 C CA . ALA D 1 5 ? -10.558 -44.694 -6.464 1.00 35.03 4 ALA D CA 1
ATOM 686 C C . ALA D 1 5 ? -10.075 -43.312 -6.053 1.00 29.72 4 ALA D C 1
ATOM 687 O O . ALA D 1 5 ? -10.883 -42.439 -5.764 1.00 30.72 4 ALA D O 1
ATOM 689 N N . ALA D 1 6 ? -8.755 -43.125 -6.026 1.00 25.72 5 ALA D N 1
ATOM 690 C CA . ALA D 1 6 ? -8.159 -41.862 -5.620 1.00 25.69 5 ALA D CA 1
ATOM 691 C C . ALA D 1 6 ? -8.460 -40.763 -6.643 1.00 24.28 5 ALA D C 1
ATOM 692 O O . ALA D 1 6 ? -8.779 -39.632 -6.287 1.00 22.25 5 ALA D O 1
ATOM 694 N N . ILE D 1 7 ? -8.371 -41.109 -7.919 1.00 22.87 6 ILE D N 1
ATOM 695 C CA . ILE D 1 7 ? -8.703 -40.170 -8.982 1.00 21.07 6 ILE D CA 1
ATOM 696 C C . ILE D 1 7 ? -10.175 -39.730 -8.900 1.00 22.60 6 ILE D C 1
ATOM 697 O O . ILE D 1 7 ? -10.499 -38.558 -9.104 1.00 26.87 6 ILE D O 1
ATOM 702 N N . LYS D 1 8 ? -11.059 -40.667 -8.581 1.00 21.75 7 LYS D N 1
ATOM 703 C CA . LYS D 1 8 ? -12.482 -40.364 -8.432 1.00 22.19 7 LYS D CA 1
ATOM 704 C C . LYS D 1 8 ? -12.737 -39.349 -7.312 1.00 25.17 7 LYS D C 1
ATOM 705 O O . LYS D 1 8 ? -13.546 -38.437 -7.467 1.00 22.88 7 LYS D O 1
ATOM 711 N N . GLN D 1 9 ? -12.043 -39.510 -6.185 1.00 21.51 8 GLN D N 1
ATOM 712 C CA . GLN D 1 9 ? -12.189 -38.597 -5.053 1.00 21.42 8 GLN D CA 1
ATOM 713 C C . GLN D 1 9 ? -11.718 -37.173 -5.366 1.00 21.79 8 GLN D C 1
ATOM 714 O O . GLN D 1 9 ? -12.345 -36.204 -4.931 1.00 22.72 8 GLN D O 1
ATOM 720 N N . GLU D 1 10 ? -10.597 -37.048 -6.075 1.00 21.55 9 GLU D N 1
ATOM 721 C CA . GLU D 1 10 ? -10.099 -35.742 -6.525 1.00 23.49 9 GLU D CA 1
ATOM 722 C C . GLU D 1 10 ? -11.088 -35.048 -7.456 1.00 21.14 9 GLU D C 1
ATOM 723 O O . GLU D 1 10 ? -11.325 -33.835 -7.348 1.00 19.51 9 GLU D O 1
ATOM 729 N N . LEU D 1 11 ? -11.653 -35.816 -8.380 1.00 18.52 10 LEU D N 1
ATOM 730 C CA . LEU D 1 11 ? -12.657 -35.285 -9.294 1.00 21.19 10 LEU D CA 1
ATOM 731 C C . LEU D 1 11 ? -13.871 -34.776 -8.534 1.00 19.13 10 LEU D C 1
ATOM 732 O O . LEU D 1 11 ? -14.391 -33.696 -8.820 1.00 21.37 10 LEU D O 1
ATOM 737 N N . ALA D 1 12 ? -14.337 -35.577 -7.585 1.00 19.56 11 ALA D N 1
ATOM 738 C CA . ALA D 1 12 ? -15.466 -35.196 -6.752 1.00 20.96 11 ALA D CA 1
ATOM 739 C C . ALA D 1 12 ? -15.137 -33.923 -5.971 1.00 19.56 11 ALA D C 1
ATOM 740 O O . ALA D 1 12 ? -15.947 -32.997 -5.926 1.00 16.41 11 ALA D O 1
ATOM 742 N N . ALA D 1 13 ? -13.940 -33.871 -5.380 1.00 18.83 12 ALA D N 1
ATOM 743 C CA . ALA D 1 13 ? -13.499 -32.697 -4.610 1.00 18.44 12 ALA D CA 1
ATOM 744 C C . ALA D 1 13 ? -13.443 -31.451 -5.496 1.00 19.96 12 ALA D C 1
ATOM 745 O O . ALA D 1 13 ? -13.814 -30.348 -5.075 1.00 17.05 12 ALA D O 1
ATOM 747 N N . ILE D 1 14 ? -12.979 -31.635 -6.729 1.00 16.44 13 ILE D N 1
ATOM 748 C CA . ILE D 1 14 ? -12.894 -30.536 -7.682 1.00 19.28 13 ILE D CA 1
ATOM 749 C C . ILE D 1 14 ? -14.283 -30.008 -8.018 1.00 19.51 13 ILE D C 1
ATOM 750 O O . ILE D 1 14 ? -14.517 -28.794 -8.024 1.00 17.78 13 ILE D O 1
ATOM 755 N N . LYS D 1 15 ? -15.207 -30.925 -8.286 1.00 16.82 14 LYS D N 1
ATOM 756 C CA . LYS D 1 15 ? -16.575 -30.544 -8.623 1.00 21.74 14 LYS D CA 1
ATOM 757 C C . LYS D 1 15 ? -17.227 -29.741 -7.501 1.00 22.31 14 LYS D C 1
ATOM 758 O O . LYS D 1 15 ? -17.928 -28.767 -7.765 1.00 21.86 14 LYS D O 1
ATOM 764 N N . LYS D 1 16 ? -16.986 -30.140 -6.252 1.00 18.79 15 LYS D N 1
ATOM 765 C CA . LYS D 1 16 ? -17.533 -29.416 -5.093 1.00 23.06 15 LYS D CA 1
ATOM 766 C C . LYS D 1 16 ? -16.939 -28.010 -4.936 1.00 22.29 15 LYS D C 1
ATOM 767 O O . LYS D 1 16 ? -17.636 -27.078 -4.530 1.00 17.11 15 LYS D O 1
ATOM 773 N N . GLU D 1 17 ? -15.651 -27.854 -5.253 1.00 18.61 16 GLU D N 1
ATOM 774 C CA . GLU D 1 17 ? -15.042 -26.531 -5.184 1.00 17.97 16 GLU D CA 1
ATOM 775 C C . GLU D 1 17 ? -15.631 -25.655 -6.291 1.00 17.73 16 GLU D C 1
ATOM 776 O O . GLU D 1 17 ? -15.819 -24.440 -6.122 1.00 18.09 16 GLU D O 1
ATOM 782 N N . LEU D 1 18 ? -15.918 -26.268 -7.433 1.00 19.61 17 LEU D N 1
ATOM 783 C CA . LEU D 1 18 ? -16.544 -25.534 -8.533 1.00 21.26 17 LEU D CA 1
ATOM 784 C C . LEU D 1 18 ? -17.935 -25.069 -8.090 1.00 19.66 17 LEU D C 1
ATOM 785 O O . LEU D 1 18 ? -18.333 -23.941 -8.356 1.00 19.24 17 LEU D O 1
ATOM 790 N N . ALA D 1 19 ? -18.663 -25.938 -7.394 1.00 19.34 18 ALA D N 1
ATOM 791 C CA . ALA D 1 19 ? -19.992 -25.577 -6.885 1.00 19.02 18 ALA D CA 1
ATOM 792 C C . ALA D 1 19 ? -19.922 -24.440 -5.840 1.00 23.90 18 ALA D C 1
ATOM 793 O O . ALA D 1 19 ? -20.744 -23.524 -5.854 1.00 22.08 18 ALA D O 1
ATOM 795 N N . ALA D 1 20 ? -18.930 -24.485 -4.953 1.00 18.28 19 ALA D N 1
ATOM 796 C CA . ALA D 1 20 ? -18.711 -23.384 -4.007 1.00 22.17 19 ALA D CA 1
ATOM 797 C C . ALA D 1 20 ? -18.413 -22.073 -4.742 1.00 24.07 19 ALA D C 1
ATOM 798 O O . ALA D 1 20 ? -18.903 -21.010 -4.355 1.00 23.04 19 ALA D O 1
ATOM 800 N N . ILE D 1 21 ? -17.611 -22.162 -5.806 1.00 21.62 20 ILE D N 1
ATOM 801 C CA . ILE D 1 21 ? -17.319 -21.023 -6.675 1.00 22.01 20 ILE D CA 1
ATOM 802 C C . ILE D 1 21 ? -18.591 -20.489 -7.348 1.00 20.26 20 ILE D C 1
ATOM 803 O O . ILE D 1 21 ? -18.821 -19.277 -7.395 1.00 20.68 20 ILE D O 1
ATOM 808 N N . LYS D 1 22 ? -19.415 -21.395 -7.855 1.00 19.74 21 LYS D N 1
ATOM 809 C CA . LYS D 1 22 ? -20.730 -21.031 -8.403 1.00 23.27 21 LYS D CA 1
ATOM 810 C C . LYS D 1 22 ? -21.550 -20.221 -7.378 1.00 25.30 21 LYS D C 1
ATOM 811 O O . LYS D 1 22 ? -22.169 -19.196 -7.697 1.00 18.99 21 LYS D O 1
ATOM 817 N N . TRP D 1 23 ? -21.544 -20.712 -6.145 1.00 19.70 22 TRP D N 1
ATOM 818 C CA . TRP D 1 23 ? -22.147 -20.040 -5.002 1.00 20.57 22 TRP D CA 1
ATOM 819 C C . TRP D 1 23 ? -21.667 -18.602 -4.848 1.00 23.04 22 TRP D C 1
ATOM 820 O O . TRP D 1 23 ? -22.470 -17.671 -4.762 1.00 27.09 22 TRP D O 1
ATOM 831 N N . GLU D 1 24 ? -20.348 -18.424 -4.800 1.00 20.68 23 GLU D N 1
ATOM 832 C CA . GLU D 1 24 ? -19.760 -17.107 -4.597 1.00 19.67 23 GLU D CA 1
ATOM 833 C C . GLU D 1 24 ? -20.107 -16.164 -5.743 1.00 21.93 23 GLU D C 1
ATOM 834 O O . GLU D 1 24 ? -20.398 -14.988 -5.525 1.00 23.24 23 GLU D O 1
ATOM 840 N N . LEU D 1 25 ? -20.072 -16.682 -6.968 1.00 23.71 24 LEU D N 1
ATOM 841 C CA . LEU D 1 25 ? -20.405 -15.890 -8.154 1.00 23.34 24 LEU D CA 1
ATOM 842 C C . LEU D 1 25 ? -21.860 -15.386 -8.124 1.00 26.50 24 LEU D C 1
ATOM 843 O O . LEU D 1 25 ? -22.141 -14.252 -8.536 1.00 24.85 24 LEU D O 1
ATOM 848 N N . ALA D 1 26 ? -22.780 -16.229 -7.657 1.00 21.73 25 ALA D N 1
ATOM 849 C CA . ALA D 1 26 ? -24.182 -15.826 -7.513 1.00 24.98 25 ALA D CA 1
ATOM 850 C C . ALA D 1 26 ? -24.311 -14.696 -6.496 1.00 27.83 25 ALA D C 1
ATOM 851 O O . ALA D 1 26 ? -25.066 -13.755 -6.707 1.00 29.12 25 ALA D O 1
ATOM 853 N N . ALA D 1 27 ? -23.551 -14.793 -5.405 1.00 27.09 26 ALA D N 1
ATOM 854 C CA . ALA D 1 27 ? -23.595 -13.805 -4.331 1.00 28.83 26 ALA D CA 1
ATOM 855 C C . ALA D 1 27 ? -23.042 -12.444 -4.768 1.00 31.96 26 ALA D C 1
ATOM 856 O O . ALA D 1 27 ? -23.572 -11.398 -4.391 1.00 35.99 26 ALA D O 1
ATOM 858 N N . ILE D 1 28 ? -21.978 -12.470 -5.567 1.00 32.24 27 ILE D N 1
ATOM 859 C CA . ILE D 1 28 ? -21.388 -11.262 -6.142 1.00 35.30 27 ILE D CA 1
ATOM 860 C C . ILE D 1 28 ? -22.354 -10.564 -7.096 1.00 36.46 27 ILE D C 1
ATOM 861 O O . ILE D 1 28 ? -22.465 -9.334 -7.094 1.00 40.18 27 ILE D O 1
ATOM 866 N N . LYS D 1 29 ? -23.028 -11.354 -7.929 1.00 37.21 28 LYS D N 1
ATOM 867 C CA . LYS D 1 29 ? -24.067 -10.840 -8.821 1.00 38.13 28 LYS D CA 1
ATOM 868 C C . LYS D 1 29 ? -25.270 -10.337 -7.996 1.00 40.07 28 LYS D C 1
ATOM 869 O O . LYS D 1 29 ? -25.907 -9.335 -8.335 1.00 43.08 28 LYS D O 1
ATOM 875 N N . GLN D 1 30 ? -25.549 -11.023 -6.891 1.00 39.04 29 GLN D N 1
ATOM 876 C CA . GLN D 1 30 ? -26.669 -10.683 -6.014 1.00 37.92 29 GLN D CA 1
ATOM 877 C C . GLN D 1 30 ? -26.589 -9.245 -5.492 1.00 42.61 29 GLN D C 1
ATOM 878 O O . GLN D 1 30 ? -25.544 -8.801 -5.001 1.00 46.58 29 GLN D O 1
#

B-factor: mean 29.78, std 9.78, range [14.43, 70.0]

Radius of gyration: 14.8 Å; Cα contacts (8 Å, |Δi|>4): 89; chains: 4; bounding box: 30×46×25 Å

Foldseek 3Di:
DVVVVVVVVVVVVVVVVVVVVVVVVVDD/DVVVVVVVVVVVVVVVVVVVVVVVVVVVVD/DDPVVVVVVVVVVVVVVVVVVVVVVVVVPD/DDDVVVVVVVVVVVVVVVVVVVVVVVVVD